Protein AF-A0A9D9NPN3-F1 (afdb_monomer)

Sequence (78 aa):
MKNFYILGIMLLIALISGCKKDVIVKLATPAPMIDTVASNTATIVWEAVENAASYAYTVNDGEETNVTGTEAVLEGLE

Foldseek 3Di:
DDDDDPPDPPPDDDDDDDDDPPPPPDWDDWDKDWPDDDPFKTKIFTDDIPPDQWDWDDDPPDDIDIGRHRMDMDGRRD

Secondary structure (DSSP, 8-state):
-------------------S------PPPP--EEEEE-SSEEEEE-PPPTT---EEE-STT---EEESSSEEEEE---

pLDDT: mean 76.84, std 18.5, range [34.34, 94.94]

Mean predicted aligned error: 11.68 Å

Structure (mmCIF, N/CA/C/O backbone):
data_AF-A0A9D9NPN3-F1
#
_entry.id   AF-A0A9D9NPN3-F1
#
loop_
_atom_site.group_PDB
_atom_site.id
_atom_site.type_symbol
_atom_site.label_atom_id
_atom_site.label_alt_id
_atom_site.label_comp_id
_atom_site.label_asym_id
_atom_site.label_entity_id
_atom_site.label_seq_id
_atom_site.pdbx_PDB_ins_code
_atom_site.Cartn_x
_atom_site.Cartn_y
_atom_site.Cartn_z
_atom_site.occupancy
_atom_site.B_iso_or_equiv
_atom_site.auth_seq_id
_atom_site.auth_comp_id
_atom_site.auth_asym_id
_atom_site.auth_atom_id
_atom_site.pdbx_PDB_model_num
ATOM 1 N N . MET A 1 1 ? 8.806 -16.917 -21.096 1.00 38.34 1 MET A N 1
ATOM 2 C CA . MET A 1 1 ? 7.641 -16.937 -20.191 1.00 38.34 1 MET A CA 1
ATOM 3 C C . MET A 1 1 ? 8.194 -16.960 -18.780 1.00 38.34 1 MET A C 1
ATOM 5 O O . MET A 1 1 ? 8.652 -18.005 -18.344 1.00 38.34 1 MET A O 1
ATOM 9 N N . LYS A 1 2 ? 8.351 -15.782 -18.166 1.00 40.47 2 LYS A N 1
ATOM 10 C CA . LYS A 1 2 ? 8.889 -15.649 -16.808 1.00 40.47 2 LYS A CA 1
ATOM 11 C C . LYS A 1 2 ?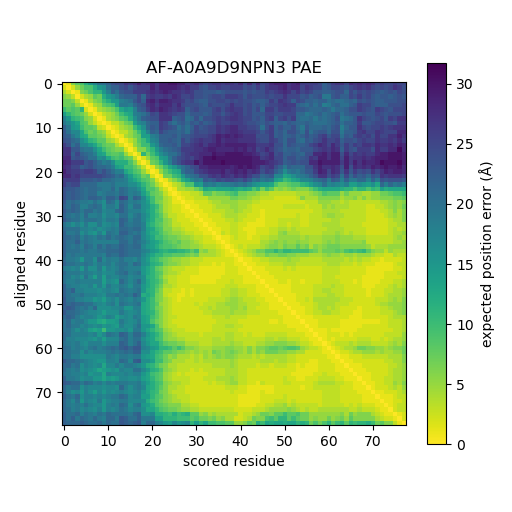 7.705 -15.380 -15.895 1.00 40.47 2 LYS A C 1
ATOM 13 O O . LYS A 1 2 ? 6.921 -14.473 -16.144 1.00 40.47 2 LYS A O 1
ATOM 18 N N . ASN A 1 3 ? 7.543 -16.284 -14.951 1.00 34.34 3 ASN A N 1
ATOM 19 C CA . ASN A 1 3 ? 6.355 -16.473 -14.152 1.00 34.34 3 ASN A CA 1
ATOM 20 C C . ASN A 1 3 ? 6.114 -15.245 -13.268 1.00 34.34 3 ASN A C 1
ATOM 22 O O . ASN A 1 3 ? 6.993 -14.818 -12.523 1.00 34.34 3 ASN A O 1
ATOM 26 N N . PHE A 1 4 ? 4.917 -14.688 -13.402 1.00 47.44 4 PHE A N 1
ATOM 27 C CA . PHE A 1 4 ? 4.415 -13.511 -12.711 1.00 47.44 4 PHE A CA 1
ATOM 28 C C . PHE A 1 4 ? 4.027 -13.923 -11.281 1.00 47.44 4 PHE A C 1
ATOM 30 O O . PHE A 1 4 ? 2.901 -14.347 -11.031 1.00 47.44 4 PHE A O 1
ATOM 37 N N . TYR A 1 5 ? 4.985 -13.917 -10.356 1.00 36.34 5 TYR A N 1
ATOM 38 C CA . TYR A 1 5 ? 4.735 -14.212 -8.944 1.00 36.34 5 TYR A CA 1
ATOM 39 C C . TYR A 1 5 ? 4.640 -12.900 -8.159 1.00 36.34 5 TYR A C 1
ATOM 41 O O . TYR A 1 5 ? 5.652 -12.357 -7.731 1.00 36.34 5 TYR A O 1
ATOM 49 N N . ILE A 1 6 ? 3.418 -12.404 -7.952 1.00 41.50 6 ILE A N 1
ATOM 50 C CA . ILE A 1 6 ? 3.115 -11.405 -6.916 1.00 41.50 6 ILE A CA 1
ATOM 51 C C . ILE A 1 6 ? 3.075 -12.174 -5.587 1.00 41.50 6 ILE A C 1
ATOM 53 O O . ILE A 1 6 ? 2.034 -12.675 -5.166 1.00 41.50 6 ILE A O 1
ATOM 57 N N . LEU A 1 7 ? 4.242 -12.388 -4.984 1.00 43.44 7 LEU A N 1
ATOM 58 C CA . LEU A 1 7 ? 4.421 -13.116 -3.727 1.00 43.44 7 LEU A CA 1
ATOM 59 C C . LEU A 1 7 ? 5.192 -12.206 -2.774 1.00 43.44 7 LEU A C 1
ATOM 61 O O . LEU A 1 7 ? 6.413 -12.141 -2.836 1.00 43.44 7 LEU A O 1
ATOM 65 N N . GLY A 1 8 ? 4.463 -11.491 -1.914 1.00 39.09 8 GLY A N 1
ATOM 66 C CA . GLY A 1 8 ? 5.091 -10.589 -0.948 1.00 39.09 8 GLY A CA 1
ATOM 67 C C . GLY A 1 8 ? 4.169 -9.810 -0.008 1.00 39.09 8 GLY A C 1
ATOM 68 O O . GLY A 1 8 ? 4.604 -8.804 0.529 1.00 39.09 8 GLY A O 1
ATOM 69 N N . ILE A 1 9 ? 2.916 -10.221 0.239 1.00 56.72 9 ILE A N 1
ATOM 70 C CA . ILE A 1 9 ? 2.124 -9.625 1.335 1.00 56.72 9 ILE A CA 1
ATOM 71 C C . ILE A 1 9 ? 2.493 -10.339 2.644 1.00 56.72 9 ILE A C 1
ATOM 73 O O . ILE A 1 9 ? 1.889 -11.338 3.031 1.00 56.72 9 ILE A O 1
ATOM 77 N N . MET A 1 10 ? 3.517 -9.825 3.324 1.00 39.88 10 MET A N 1
ATOM 78 C CA . MET A 1 10 ? 3.800 -10.105 4.736 1.00 39.88 10 MET A CA 1
ATOM 79 C C . MET A 1 10 ? 3.387 -8.883 5.561 1.00 39.88 10 MET A C 1
ATOM 81 O O . MET A 1 10 ? 4.206 -8.084 5.995 1.00 39.88 10 MET A O 1
ATOM 85 N N . LEU A 1 11 ? 2.074 -8.751 5.768 1.00 56.62 11 LEU A N 1
ATOM 86 C CA . LEU A 1 11 ? 1.480 -7.865 6.771 1.00 56.62 11 LEU A CA 1
ATOM 87 C C . LEU A 1 11 ? 1.885 -8.370 8.168 1.00 56.62 11 LEU A C 1
ATOM 89 O O . LEU A 1 11 ? 1.275 -9.302 8.700 1.00 56.62 11 LEU A O 1
ATOM 93 N N . LEU A 1 12 ? 2.928 -7.779 8.754 1.00 47.28 12 LEU A N 1
ATOM 94 C CA . LEU A 1 12 ? 3.405 -8.079 10.107 1.00 47.28 12 LEU A CA 1
ATOM 95 C C . LEU A 1 12 ? 3.651 -6.771 10.870 1.00 47.28 12 LEU A C 1
ATOM 97 O O . LEU A 1 12 ? 4.723 -6.181 10.813 1.00 47.28 12 LEU A O 1
ATOM 101 N N . ILE A 1 13 ? 2.628 -6.319 11.598 1.00 69.56 13 ILE A N 1
ATOM 102 C CA . ILE A 1 13 ? 2.718 -5.180 12.519 1.00 69.56 13 ILE A CA 1
ATOM 103 C C . ILE A 1 13 ? 3.104 -5.718 13.902 1.00 69.56 13 ILE A C 1
ATOM 105 O O . ILE A 1 13 ? 2.385 -6.556 14.449 1.00 69.56 13 ILE A O 1
ATOM 109 N N . ALA A 1 14 ? 4.191 -5.219 14.498 1.00 52.47 14 ALA A N 1
ATOM 110 C CA . ALA A 1 14 ? 4.451 -5.387 15.929 1.00 52.47 14 ALA A CA 1
ATOM 111 C C . ALA A 1 14 ? 5.352 -4.276 16.495 1.00 52.47 14 ALA A C 1
ATOM 113 O O . ALA A 1 14 ? 6.572 -4.368 16.419 1.00 52.47 14 ALA A O 1
ATOM 114 N N . LEU A 1 15 ? 4.755 -3.285 17.167 1.00 48.41 15 LEU A N 1
ATOM 115 C CA . LEU A 1 15 ? 5.387 -2.611 18.306 1.00 48.41 15 LEU A CA 1
ATOM 116 C C . LEU A 1 15 ? 4.355 -2.488 19.436 1.00 48.41 15 LEU A C 1
ATOM 118 O O . LEU A 1 15 ? 3.353 -1.789 19.338 1.00 48.41 15 LEU A O 1
ATOM 122 N N . ILE A 1 16 ? 4.610 -3.251 20.495 1.00 67.69 16 ILE A N 1
ATOM 123 C CA . ILE A 1 16 ? 3.800 -3.446 21.701 1.00 67.69 16 ILE A CA 1
ATOM 124 C C . ILE A 1 16 ? 4.396 -2.604 22.831 1.00 67.69 16 ILE A C 1
ATOM 126 O O . ILE A 1 16 ? 5.542 -2.837 23.207 1.00 67.69 16 ILE A O 1
ATOM 130 N N . SER A 1 17 ? 3.632 -1.683 23.428 1.00 67.62 17 SER A N 1
ATOM 131 C CA . SER A 1 17 ? 3.890 -1.252 24.810 1.00 67.62 17 SER A CA 1
ATOM 132 C C . SER A 1 17 ? 2.651 -0.633 25.457 1.00 67.62 17 SER A C 1
ATOM 134 O O . SER A 1 17 ? 2.289 0.513 25.206 1.00 67.62 17 SER A O 1
ATOM 136 N N . GLY A 1 18 ? 2.002 -1.427 26.308 1.00 52.88 18 GLY A N 1
ATOM 137 C CA . GLY A 1 18 ? 0.838 -1.031 2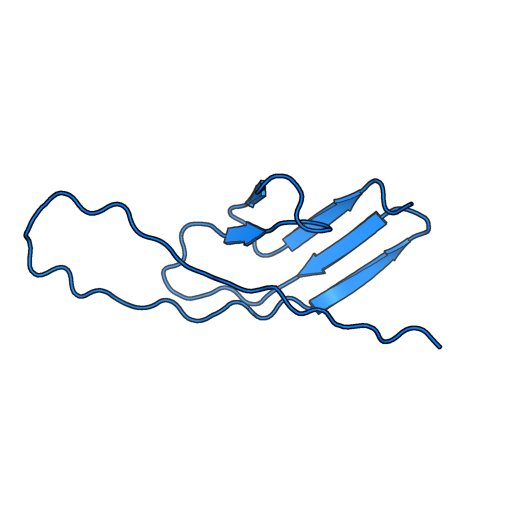7.094 1.00 52.88 18 GLY A CA 1
ATOM 138 C C . GLY A 1 18 ? -0.119 -2.200 27.261 1.00 52.88 18 GLY A C 1
ATOM 139 O O . GLY A 1 18 ? -0.982 -2.414 26.428 1.00 52.88 18 GLY A O 1
ATOM 140 N N . CYS A 1 19 ? 0.027 -2.970 28.339 1.00 56.78 19 CYS A N 1
ATOM 141 C CA . CYS A 1 19 ? -0.877 -4.073 28.663 1.00 56.78 19 CYS A CA 1
ATOM 142 C C . CYS A 1 19 ? -2.254 -3.521 29.079 1.00 56.78 19 CYS A C 1
ATOM 144 O O . CYS A 1 19 ? -2.548 -3.339 30.262 1.00 56.78 19 CYS A O 1
ATOM 146 N N . LYS A 1 20 ? -3.104 -3.217 28.101 1.00 55.84 20 LYS A N 1
ATOM 147 C CA . LYS A 1 20 ? -4.555 -3.348 28.229 1.00 55.84 20 LYS A CA 1
ATOM 148 C C . LYS A 1 20 ? -4.915 -4.658 27.525 1.00 55.84 20 LYS A C 1
ATOM 150 O O . LYS A 1 20 ? -4.145 -5.153 26.707 1.00 55.84 20 LYS A O 1
ATOM 155 N N . LYS A 1 21 ? -6.044 -5.286 27.860 1.00 48.72 21 LYS A N 1
ATOM 156 C CA . LYS A 1 21 ? -6.589 -6.331 26.980 1.00 48.72 21 LYS A CA 1
ATOM 157 C C . LYS A 1 21 ? -7.087 -5.623 25.722 1.00 48.72 21 LYS A C 1
ATOM 159 O O . LYS A 1 21 ? -8.281 -5.378 25.586 1.00 48.72 21 LYS A O 1
ATOM 164 N N . ASP A 1 22 ? -6.157 -5.228 24.868 1.00 59.97 22 ASP A N 1
ATOM 165 C CA . ASP A 1 22 ? -6.458 -4.776 23.530 1.00 59.97 22 ASP A CA 1
ATOM 166 C C . ASP A 1 22 ? -7.023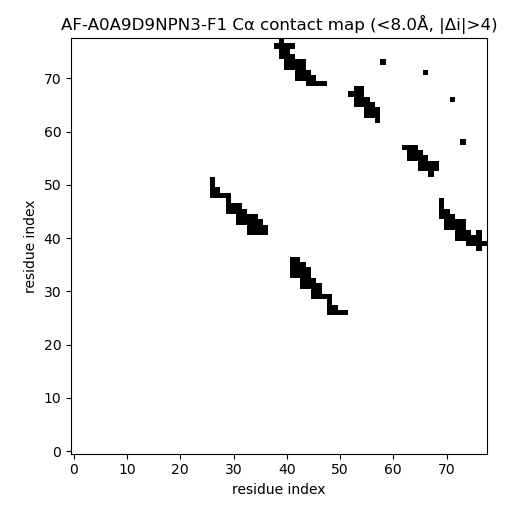 -6.006 22.839 1.00 59.97 22 ASP A C 1
ATOM 168 O O . ASP A 1 22 ? -6.364 -7.041 22.714 1.00 59.97 22 ASP A O 1
ATOM 172 N N . VAL A 1 23 ? -8.305 -5.943 22.494 1.00 60.44 23 VAL A N 1
ATOM 173 C CA . VAL A 1 23 ? -8.858 -6.876 21.526 1.00 60.44 23 VAL A CA 1
ATOM 174 C C . VAL A 1 23 ? -8.032 -6.625 20.272 1.00 60.44 23 VAL A C 1
ATOM 176 O O . VAL A 1 23 ? -8.218 -5.612 19.606 1.00 60.44 23 VAL A O 1
ATOM 179 N N . ILE A 1 24 ? -7.037 -7.480 20.024 1.00 66.88 24 ILE A N 1
ATOM 180 C CA . ILE A 1 24 ? -6.206 -7.415 18.826 1.00 66.88 24 ILE A CA 1
ATOM 181 C C . ILE A 1 24 ? -7.134 -7.782 17.669 1.00 66.88 24 ILE A C 1
ATOM 183 O O . ILE A 1 24 ? -7.297 -8.954 17.324 1.00 66.88 24 ILE A O 1
ATOM 187 N N . VAL A 1 25 ? -7.828 -6.779 17.131 1.00 76.12 25 VAL A N 1
ATOM 188 C CA . VAL A 1 25 ? -8.662 -6.934 15.946 1.00 76.12 25 VAL A CA 1
ATOM 189 C C . VAL A 1 25 ? -7.707 -7.042 14.773 1.00 76.12 25 VAL A C 1
ATOM 191 O O . VAL A 1 25 ? -7.072 -6.070 14.368 1.00 76.12 25 VAL A O 1
ATOM 194 N N . LYS A 1 26 ? -7.575 -8.256 14.241 1.00 84.31 26 LYS A N 1
ATOM 195 C CA . LYS A 1 26 ? -6.883 -8.456 12.976 1.00 84.31 26 LYS A CA 1
ATOM 196 C C . LYS A 1 26 ? -7.738 -7.838 11.873 1.00 84.31 26 LYS A C 1
ATOM 198 O O . LYS A 1 26 ? -8.842 -8.314 11.620 1.00 84.31 26 LYS A O 1
ATOM 203 N N . LEU A 1 27 ? -7.217 -6.794 11.234 1.00 87.50 27 LEU A N 1
ATOM 204 C CA . LEU A 1 27 ? -7.843 -6.199 10.059 1.00 87.50 27 LEU A CA 1
ATOM 205 C C . LEU A 1 27 ? -7.847 -7.197 8.896 1.00 87.50 27 LEU A C 1
ATOM 207 O O . LEU A 1 27 ? -6.958 -8.052 8.786 1.00 87.50 27 LEU A O 1
ATOM 211 N N . ALA A 1 28 ? -8.860 -7.090 8.036 1.00 89.31 28 ALA A N 1
ATOM 212 C CA . ALA A 1 28 ? -8.882 -7.847 6.794 1.00 89.31 28 ALA A CA 1
ATOM 213 C C . ALA A 1 28 ? -7.686 -7.452 5.917 1.00 89.31 28 ALA A C 1
ATOM 215 O O . ALA A 1 28 ? -7.201 -6.323 5.958 1.00 89.31 28 ALA A O 1
ATOM 216 N N . THR A 1 29 ? -7.194 -8.400 5.126 1.00 88.12 29 THR A N 1
ATOM 217 C CA . THR A 1 29 ? -6.135 -8.115 4.160 1.00 88.12 29 THR A CA 1
ATOM 218 C C . THR A 1 29 ? -6.750 -7.391 2.958 1.00 88.12 29 THR A C 1
ATOM 220 O O . THR A 1 29 ? -7.683 -7.940 2.367 1.00 88.12 29 THR A O 1
ATOM 223 N N . PRO A 1 30 ? -6.265 -6.192 2.586 1.00 88.62 30 PRO A N 1
ATOM 224 C CA . PRO A 1 30 ? -6.721 -5.513 1.379 1.00 88.62 30 PRO A CA 1
ATOM 225 C C . PRO A 1 30 ? -6.362 -6.345 0.141 1.00 88.62 30 PRO A C 1
ATOM 227 O O . PRO A 1 30 ? -5.309 -6.982 0.090 1.00 88.62 30 PRO A O 1
ATOM 230 N N . ALA A 1 31 ? -7.245 -6.339 -0.856 1.00 92.31 31 ALA A N 1
ATOM 231 C CA . ALA A 1 31 ? -7.067 -7.052 -2.117 1.00 92.31 31 ALA A CA 1
ATOM 232 C C . ALA A 1 31 ? -6.867 -6.036 -3.255 1.00 92.31 31 ALA A C 1
ATOM 234 O O . ALA A 1 31 ? -7.851 -5.620 -3.867 1.00 92.31 31 ALA A O 1
ATOM 235 N N . PRO A 1 32 ? -5.624 -5.585 -3.514 1.00 91.31 32 PRO A N 1
ATOM 236 C CA . PRO A 1 32 ? -5.359 -4.619 -4.569 1.00 91.31 32 PRO A CA 1
ATOM 237 C C . PRO A 1 32 ? -5.570 -5.222 -5.958 1.00 91.31 32 PRO A C 1
ATOM 239 O O . PRO A 1 32 ? -5.197 -6.365 -6.231 1.00 91.31 32 PRO A O 1
ATOM 242 N N . MET A 1 33 ? -6.140 -4.416 -6.844 1.00 89.50 33 MET A N 1
ATOM 243 C CA . MET A 1 33 ? -6.365 -4.711 -8.252 1.00 89.50 33 MET A CA 1
ATOM 244 C C . MET A 1 33 ? -5.755 -3.592 -9.096 1.00 89.50 33 MET A C 1
ATOM 246 O O . MET A 1 33 ? -5.748 -2.430 -8.694 1.00 89.50 33 MET A O 1
ATOM 250 N N . ILE A 1 34 ? -5.229 -3.946 -10.268 1.00 90.69 34 ILE A N 1
ATOM 251 C CA . ILE A 1 34 ? -4.792 -2.953 -11.251 1.00 90.69 34 ILE A CA 1
ATOM 252 C C . ILE A 1 34 ? -6.041 -2.341 -11.888 1.00 90.69 34 ILE A C 1
ATOM 254 O O . ILE A 1 34 ? -6.845 -3.075 -12.461 1.00 90.69 34 ILE A O 1
ATOM 258 N N . ASP A 1 35 ? -6.181 -1.022 -11.805 1.00 92.44 35 ASP A N 1
ATOM 259 C CA . ASP A 1 35 ? -7.246 -0.274 -12.478 1.00 92.44 35 ASP A CA 1
ATOM 260 C C . ASP A 1 35 ? -6.787 0.171 -13.872 1.00 92.44 35 ASP A C 1
ATOM 262 O O . ASP A 1 35 ? -7.376 -0.191 -14.892 1.00 92.44 35 ASP A O 1
ATOM 266 N N . THR A 1 36 ? -5.656 0.880 -13.936 1.00 88.75 36 THR A N 1
ATOM 267 C CA . THR A 1 36 ? -5.087 1.368 -15.198 1.00 88.75 36 THR A CA 1
ATOM 268 C C . THR A 1 36 ? -3.584 1.134 -15.277 1.00 88.75 36 THR A C 1
ATOM 270 O O . THR A 1 36 ? -2.878 1.118 -14.271 1.00 88.75 36 THR A O 1
ATOM 273 N N . VAL A 1 37 ? -3.090 0.946 -16.501 1.00 89.94 37 VAL A N 1
ATOM 274 C CA . VAL A 1 37 ? -1.661 0.831 -16.813 1.00 89.94 37 VAL A CA 1
ATOM 275 C C . VAL A 1 37 ? -1.351 1.781 -17.960 1.00 89.94 37 VAL A C 1
ATOM 277 O O . VAL A 1 37 ? -2.029 1.760 -18.990 1.00 89.94 37 VAL A O 1
ATOM 280 N N . ALA A 1 38 ? -0.314 2.588 -17.789 1.00 86.50 38 ALA A N 1
ATOM 281 C CA . ALA A 1 38 ? 0.300 3.390 -18.834 1.00 86.50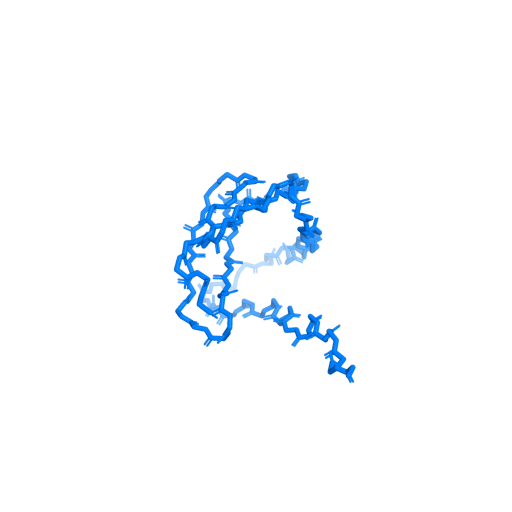 38 ALA A CA 1
ATOM 282 C C . ALA A 1 38 ? 1.777 2.998 -18.989 1.00 86.50 38 ALA A C 1
ATOM 284 O O . ALA A 1 38 ? 2.274 2.102 -18.311 1.00 86.50 38 ALA A O 1
ATOM 285 N N . SER A 1 39 ? 2.486 3.650 -19.912 1.00 83.50 39 SER A N 1
ATOM 286 C CA . SER A 1 39 ? 3.839 3.251 -20.325 1.00 83.50 39 SER A CA 1
ATOM 287 C C . SER A 1 39 ? 4.849 3.109 -19.180 1.00 83.50 39 SER A C 1
ATOM 289 O O . SER A 1 39 ? 5.754 2.295 -19.291 1.00 83.50 39 SER A O 1
ATOM 291 N N . ASN A 1 40 ? 4.716 3.900 -18.115 1.00 88.56 40 ASN A N 1
ATOM 292 C CA . ASN A 1 40 ? 5.626 3.942 -16.965 1.00 88.56 40 ASN A CA 1
ATOM 293 C C . ASN A 1 40 ? 4.892 4.184 -15.634 1.00 88.56 40 ASN A C 1
ATOM 295 O O . ASN A 1 40 ? 5.526 4.489 -14.620 1.00 88.56 40 ASN A O 1
ATOM 299 N N . THR A 1 41 ? 3.561 4.083 -15.644 1.00 85.31 41 THR A N 1
ATOM 300 C CA . THR A 1 41 ?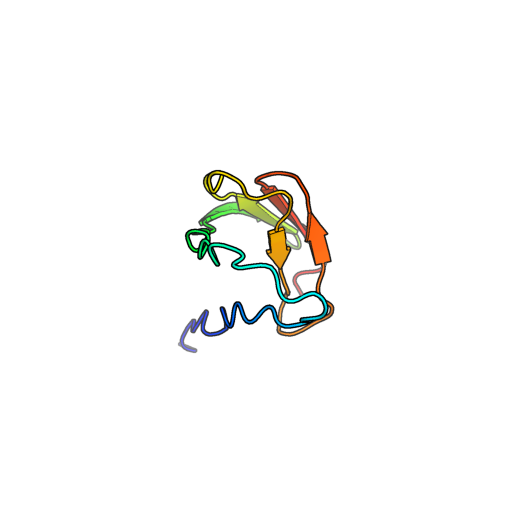 2.725 4.263 -14.460 1.00 85.31 41 THR A CA 1
ATOM 301 C C . THR A 1 41 ? 1.641 3.197 -14.399 1.00 85.31 41 THR A C 1
ATOM 303 O O . THR A 1 41 ? 1.209 2.666 -15.424 1.00 85.31 41 THR A O 1
ATOM 306 N N . ALA A 1 42 ? 1.193 2.871 -13.194 1.00 88.75 42 ALA A N 1
ATOM 307 C CA . ALA A 1 42 ? 0.030 2.023 -12.984 1.00 88.75 42 ALA A CA 1
ATOM 308 C C . ALA A 1 42 ? -0.776 2.538 -11.798 1.00 88.75 42 ALA A C 1
ATOM 310 O O . ALA A 1 42 ? -0.205 2.880 -10.766 1.00 88.75 42 ALA A O 1
ATOM 311 N N . THR A 1 43 ? -2.095 2.551 -11.924 1.00 90.19 43 THR A N 1
ATOM 312 C CA . THR A 1 43 ? -2.984 2.841 -10.802 1.00 90.19 43 THR A CA 1
ATOM 313 C C . THR A 1 43 ? -3.496 1.534 -10.234 1.00 90.19 43 THR A C 1
ATOM 315 O O . THR A 1 43 ? -4.024 0.686 -10.961 1.00 90.19 43 THR A O 1
ATOM 318 N N . ILE A 1 44 ? -3.344 1.384 -8.925 1.00 93.00 44 ILE A N 1
ATOM 319 C CA . ILE A 1 44 ? -3.891 0.275 -8.159 1.00 93.00 44 ILE A CA 1
ATOM 320 C C . ILE A 1 44 ? -4.989 0.776 -7.232 1.00 93.00 44 ILE A C 1
ATOM 322 O O . ILE A 1 44 ? -4.868 1.848 -6.643 1.00 93.00 44 ILE A O 1
ATOM 326 N N . VAL A 1 45 ? -6.047 -0.015 -7.101 1.00 94.00 45 VAL A N 1
ATOM 327 C CA . VAL A 1 45 ? -7.195 0.267 -6.234 1.00 94.00 45 VAL A CA 1
ATOM 328 C C . VAL A 1 45 ? -7.491 -0.945 -5.363 1.00 94.00 45 VAL A C 1
ATOM 330 O O . VAL A 1 45 ? -7.235 -2.081 -5.764 1.00 94.00 45 VAL A O 1
ATOM 333 N N . TRP A 1 46 ? -8.017 -0.729 -4.164 1.00 94.94 46 TRP A N 1
ATOM 334 C CA . TRP A 1 46 ? -8.455 -1.803 -3.270 1.00 94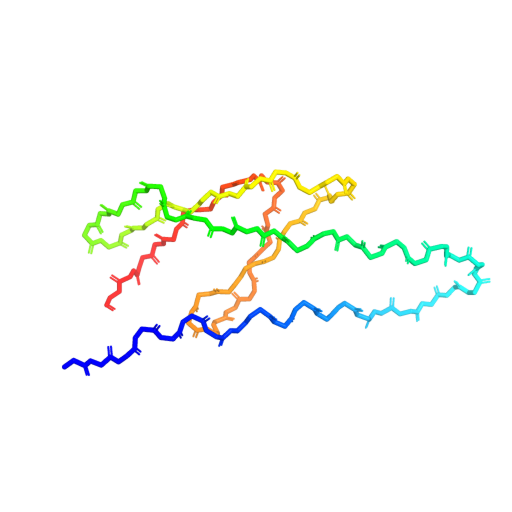.94 46 TRP A CA 1
ATOM 335 C C . TRP A 1 46 ? -9.727 -1.413 -2.530 1.00 94.94 46 TRP A C 1
ATOM 337 O O . TRP A 1 46 ? -10.034 -0.241 -2.354 1.00 94.94 46 TRP A O 1
ATOM 347 N N . GLU A 1 47 ? -10.464 -2.409 -2.053 1.00 94.38 47 GLU A N 1
ATOM 348 C CA . GLU A 1 47 ? -11.624 -2.164 -1.199 1.00 94.38 47 GLU A CA 1
ATOM 349 C C . GLU A 1 47 ? -11.203 -1.635 0.177 1.00 94.38 47 GLU A C 1
ATOM 351 O O . GLU A 1 47 ? -10.199 -2.071 0.754 1.00 94.38 47 GLU A O 1
ATOM 356 N N . ALA A 1 48 ? -12.001 -0.718 0.727 1.00 92.19 48 ALA A N 1
ATOM 357 C CA . ALA A 1 48 ? -11.775 -0.195 2.066 1.00 92.19 48 ALA A CA 1
ATOM 358 C C . ALA A 1 48 ? -11.914 -1.313 3.110 1.00 92.19 48 ALA A C 1
ATOM 360 O O . ALA A 1 48 ? -12.960 -1.950 3.242 1.00 92.19 48 ALA A O 1
ATOM 361 N N . VAL A 1 49 ? -10.862 -1.521 3.895 1.00 90.31 49 VAL A N 1
ATOM 362 C CA . VAL A 1 49 ? -10.879 -2.402 5.058 1.00 90.31 49 VAL A CA 1
ATOM 363 C C . VAL A 1 49 ? -11.485 -1.650 6.237 1.00 90.31 49 VAL A C 1
ATOM 365 O O . VAL A 1 49 ? -11.016 -0.581 6.630 1.00 90.31 49 VAL A O 1
ATOM 368 N N . GLU A 1 50 ? -12.536 -2.218 6.822 1.00 89.94 50 GLU A N 1
ATOM 369 C CA . GLU A 1 50 ? -13.212 -1.624 7.972 1.00 89.94 50 GLU A CA 1
ATOM 370 C C . GLU A 1 50 ? -12.230 -1.406 9.133 1.00 89.94 50 GLU A C 1
ATOM 372 O O . GLU A 1 50 ? -11.470 -2.305 9.494 1.00 89.94 50 GLU A O 1
ATOM 377 N N . ASN A 1 51 ? -12.268 -0.216 9.738 1.00 88.19 51 ASN A N 1
ATOM 378 C CA . ASN A 1 51 ? -11.375 0.216 10.821 1.00 88.19 51 ASN A CA 1
ATOM 379 C C . ASN A 1 51 ? -9.888 0.372 10.432 1.00 88.19 51 ASN A C 1
ATOM 381 O O . ASN A 1 51 ? -9.058 0.597 11.315 1.00 88.19 51 ASN A O 1
ATOM 385 N N . ALA A 1 52 ? -9.532 0.301 9.143 1.00 87.88 52 ALA A N 1
ATOM 386 C CA . ALA A 1 52 ? -8.192 0.663 8.686 1.00 87.88 52 ALA A CA 1
ATOM 387 C C . ALA A 1 52 ? -8.021 2.189 8.656 1.00 87.88 52 ALA A C 1
ATOM 389 O O . ALA A 1 52 ? -8.790 2.904 8.018 1.00 87.88 52 ALA A O 1
ATOM 390 N N . ALA A 1 53 ? -6.993 2.687 9.345 1.00 90.12 53 ALA A N 1
ATOM 391 C CA . ALA A 1 53 ? -6.634 4.107 9.331 1.00 90.12 53 ALA A CA 1
ATOM 392 C C . ALA A 1 53 ? -5.730 4.477 8.142 1.00 90.12 53 ALA A C 1
ATOM 394 O O . ALA A 1 53 ? -5.743 5.616 7.679 1.00 90.12 53 ALA A O 1
ATOM 395 N N . SER A 1 54 ? -4.933 3.519 7.669 1.00 91.62 54 SER A N 1
ATOM 396 C CA . SER A 1 54 ? -4.006 3.670 6.552 1.00 91.62 54 SER A CA 1
ATOM 397 C C . SER A 1 54 ? -3.638 2.305 5.973 1.00 91.62 54 SER A C 1
ATOM 399 O O . SER A 1 54 ? -3.912 1.257 6.567 1.00 91.62 54 SER A O 1
ATOM 401 N N . TYR A 1 55 ? -2.988 2.341 4.818 1.00 88.94 55 TYR A N 1
ATOM 402 C CA . TYR A 1 55 ? -2.429 1.202 4.111 1.00 88.94 55 TYR A CA 1
ATOM 403 C C . TYR A 1 55 ? -0.958 1.467 3.829 1.00 88.94 55 TYR A C 1
ATOM 405 O O . TYR A 1 55 ? -0.548 2.611 3.632 1.00 88.94 55 TYR A O 1
ATOM 413 N N . ALA A 1 56 ? -0.186 0.393 3.781 1.00 91.06 56 ALA A N 1
ATOM 414 C CA . ALA A 1 56 ? 1.212 0.415 3.404 1.00 91.06 56 ALA A CA 1
ATOM 415 C C . ALA A 1 56 ? 1.410 -0.473 2.176 1.00 91.06 56 ALA A C 1
ATOM 417 O O . ALA A 1 56 ? 0.816 -1.553 2.089 1.00 91.06 56 ALA A O 1
ATOM 418 N N . TYR A 1 57 ? 2.231 -0.019 1.234 1.00 87.19 57 TYR A N 1
ATOM 419 C CA . TYR A 1 57 ? 2.616 -0.798 0.064 1.00 87.19 57 TYR A CA 1
ATOM 420 C C . TYR A 1 57 ? 4.103 -0.634 -0.240 1.00 87.19 57 TYR A C 1
ATOM 422 O O . TYR A 1 57 ? 4.721 0.378 0.087 1.00 87.19 57 TYR A O 1
ATOM 430 N N . THR A 1 58 ? 4.665 -1.638 -0.900 1.00 88.12 58 THR A N 1
ATOM 431 C CA . THR A 1 58 ? 6.021 -1.621 -1.445 1.00 88.12 58 THR A CA 1
ATOM 432 C C . THR A 1 58 ? 5.953 -1.948 -2.930 1.00 88.12 58 THR A C 1
ATOM 434 O O . THR A 1 58 ? 5.089 -2.703 -3.383 1.00 88.12 58 THR A O 1
ATOM 437 N N . VAL A 1 59 ? 6.867 -1.372 -3.704 1.00 85.06 59 VAL A N 1
ATOM 438 C CA . VAL A 1 59 ? 7.043 -1.696 -5.124 1.00 85.06 59 VAL A CA 1
ATOM 439 C C . VAL A 1 59 ? 8.398 -2.368 -5.269 1.00 85.06 59 VAL A C 1
ATOM 441 O O . VAL A 1 59 ? 9.401 -1.785 -4.871 1.00 85.06 59 VAL A O 1
ATOM 444 N N . ASN A 1 60 ? 8.432 -3.588 -5.813 1.00 83.38 60 ASN A N 1
ATOM 445 C CA . ASN A 1 60 ? 9.664 -4.366 -6.015 1.00 83.38 60 ASN A CA 1
ATOM 446 C C . ASN A 1 60 ? 10.541 -4.483 -4.748 1.00 83.38 60 ASN A C 1
ATOM 448 O O . ASN A 1 60 ? 11.754 -4.304 -4.822 1.00 83.38 60 ASN A O 1
ATOM 452 N N . ASP A 1 61 ? 9.919 -4.735 -3.588 1.00 82.00 61 ASP A N 1
ATOM 453 C CA . ASP A 1 61 ? 10.586 -4.784 -2.272 1.00 82.00 61 ASP A CA 1
ATOM 454 C C . ASP A 1 61 ? 11.361 -3.498 -1.904 1.00 82.00 61 ASP A C 1
ATOM 456 O O . ASP A 1 61 ? 12.311 -3.527 -1.120 1.00 82.00 61 ASP A O 1
ATOM 460 N N . GLY A 1 62 ? 10.964 -2.362 -2.486 1.00 82.00 62 GLY A N 1
ATOM 461 C CA . GLY A 1 62 ? 11.507 -1.040 -2.191 1.00 82.00 62 GLY A CA 1
ATOM 462 C C . GLY A 1 62 ? 11.039 -0.465 -0.850 1.00 82.00 62 GLY A C 1
ATOM 463 O O . GLY A 1 62 ? 10.590 -1.177 0.048 1.00 82.00 62 GLY A O 1
ATOM 464 N N . GLU A 1 63 ? 11.145 0.856 -0.717 1.00 87.62 63 GLU A N 1
ATOM 465 C CA . GLU A 1 63 ? 10.709 1.563 0.489 1.00 87.62 63 GLU A CA 1
ATOM 466 C C . GLU A 1 63 ? 9.191 1.448 0.694 1.00 87.62 63 GLU A C 1
ATOM 468 O O . GLU A 1 63 ? 8.400 1.536 -0.251 1.00 87.62 63 GLU A O 1
ATOM 473 N N . GLU A 1 64 ? 8.784 1.245 1.948 1.00 89.38 64 GLU A N 1
ATOM 474 C CA . GLU A 1 64 ? 7.376 1.220 2.322 1.00 89.38 64 GLU A CA 1
ATOM 475 C C . GLU A 1 64 ? 6.766 2.615 2.184 1.00 89.38 64 GLU A C 1
ATOM 477 O O . GLU A 1 64 ? 7.214 3.583 2.798 1.00 89.38 64 GLU A O 1
ATOM 482 N N . THR A 1 65 ? 5.695 2.703 1.404 1.00 87.69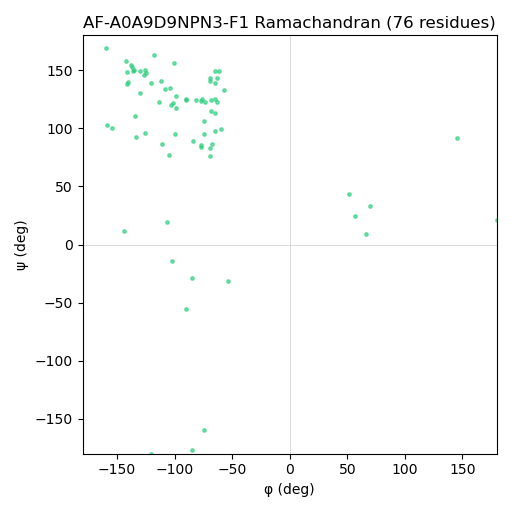 65 THR A N 1
ATOM 483 C CA . THR A 1 65 ? 4.916 3.925 1.234 1.00 87.69 65 THR A CA 1
ATOM 484 C C . THR A 1 65 ? 3.576 3.786 1.941 1.00 87.69 65 THR A C 1
ATOM 486 O O . THR A 1 65 ? 2.887 2.777 1.795 1.00 87.69 65 THR A O 1
ATOM 489 N N . ASN A 1 66 ? 3.195 4.815 2.700 1.00 89.00 66 ASN A N 1
ATOM 490 C CA . ASN A 1 66 ? 1.948 4.853 3.457 1.00 89.00 66 ASN A CA 1
ATOM 491 C C . ASN A 1 66 ? 0.915 5.756 2.772 1.00 89.00 66 ASN A C 1
ATOM 493 O O . ASN A 1 66 ? 1.224 6.882 2.383 1.00 89.00 66 ASN A O 1
ATOM 497 N N . VAL A 1 67 ? -0.325 5.282 2.680 1.00 89.19 67 VAL A N 1
ATOM 498 C CA . VAL A 1 67 ? -1.459 6.007 2.092 1.00 89.19 67 VAL A CA 1
ATOM 499 C C . VAL A 1 67 ? -2.702 5.862 2.961 1.00 89.19 67 VAL A C 1
ATOM 501 O O . VAL A 1 67 ? -2.896 4.857 3.638 1.00 89.19 67 VAL A O 1
ATOM 504 N N . THR A 1 68 ? -3.565 6.872 2.958 1.00 91.75 68 THR A N 1
ATOM 505 C CA . THR A 1 68 ? -4.839 6.854 3.701 1.00 91.75 68 THR A CA 1
ATOM 506 C C . THR A 1 68 ? -6.045 6.578 2.804 1.00 91.75 68 THR A C 1
ATOM 508 O O . THR A 1 68 ? -7.126 6.280 3.305 1.00 91.75 68 THR A O 1
ATOM 511 N N . GLY A 1 69 ? -5.864 6.674 1.485 1.00 90.88 69 GLY A N 1
ATOM 512 C CA . GLY A 1 69 ? -6.879 6.351 0.489 1.00 90.88 69 GLY A CA 1
ATOM 513 C C . GLY A 1 69 ? -6.924 4.865 0.141 1.00 90.88 69 GLY A C 1
ATOM 514 O O . GLY A 1 69 ? -6.194 4.044 0.693 1.00 90.88 69 GLY A O 1
ATOM 515 N N . THR A 1 70 ? -7.793 4.544 -0.810 1.00 93.94 70 THR A N 1
ATOM 516 C CA . THR A 1 70 ? -7.993 3.198 -1.366 1.00 93.94 70 THR A CA 1
ATOM 517 C C . THR A 1 70 ? -7.416 3.049 -2.773 1.00 93.94 70 THR A C 1
ATOM 519 O O . THR A 1 70 ? -7.812 2.169 -3.534 1.00 93.94 70 THR A O 1
ATOM 522 N N . GLU A 1 71 ? -6.499 3.944 -3.125 1.00 93.06 71 GLU A N 1
ATOM 523 C CA . GLU A 1 71 ? -5.817 3.995 -4.408 1.00 93.06 71 GLU A CA 1
ATOM 524 C C . GLU A 1 71 ? -4.348 4.373 -4.202 1.00 93.06 71 GLU A C 1
ATOM 526 O O . GLU A 1 71 ? -4.005 5.118 -3.278 1.00 93.06 71 GLU A O 1
ATOM 531 N N . ALA A 1 72 ? -3.480 3.867 -5.073 1.00 90.88 72 ALA A N 1
ATOM 532 C CA . ALA A 1 72 ? -2.106 4.331 -5.197 1.00 90.88 72 ALA A CA 1
ATOM 533 C C . ALA A 1 72 ? -1.695 4.378 -6.667 1.00 90.88 72 ALA A C 1
ATOM 535 O O . ALA A 1 72 ? -2.015 3.485 -7.455 1.00 90.88 72 ALA A O 1
ATOM 536 N N . VAL A 1 73 ? -0.954 5.426 -7.018 1.00 91.94 73 VAL A N 1
ATOM 537 C CA . VAL A 1 73 ? -0.333 5.573 -8.3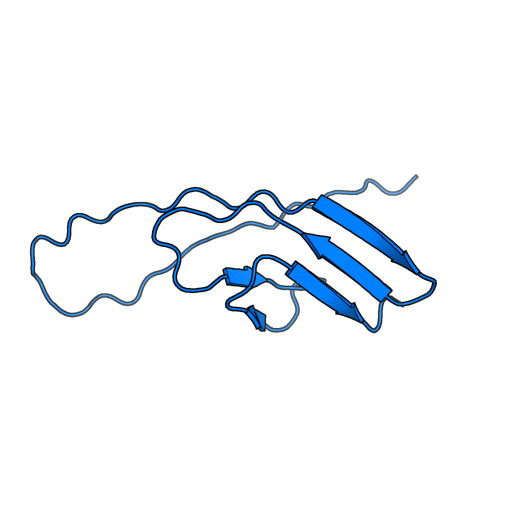32 1.00 91.94 73 VAL A CA 1
ATOM 538 C C . VAL A 1 73 ? 1.119 5.140 -8.206 1.00 91.94 73 VAL A C 1
ATOM 540 O O . VAL A 1 73 ? 1.892 5.710 -7.438 1.00 91.94 73 VAL A O 1
ATOM 543 N N . LEU A 1 74 ? 1.471 4.094 -8.939 1.00 89.06 74 LEU A N 1
ATOM 544 C CA . LEU A 1 74 ? 2.830 3.601 -9.069 1.00 89.06 74 LEU A CA 1
ATOM 545 C C . LEU A 1 74 ? 3.467 4.318 -10.254 1.00 89.06 74 LEU A C 1
ATOM 547 O O . LEU A 1 74 ? 2.926 4.283 -11.358 1.00 89.06 74 LEU A O 1
ATOM 551 N N . GLU A 1 75 ? 4.608 4.953 -10.031 1.00 87.31 75 GLU A N 1
ATOM 552 C CA . GLU A 1 75 ? 5.382 5.649 -11.058 1.00 87.31 75 GLU A CA 1
ATOM 553 C C . GLU A 1 75 ? 6.763 5.007 -11.211 1.00 87.31 75 GLU A C 1
ATOM 555 O O . GLU A 1 75 ? 7.212 4.264 -10.338 1.00 87.31 75 GLU A O 1
ATOM 560 N N . GLY A 1 76 ? 7.449 5.295 -12.321 1.00 80.88 76 GLY A N 1
ATOM 561 C CA . GLY A 1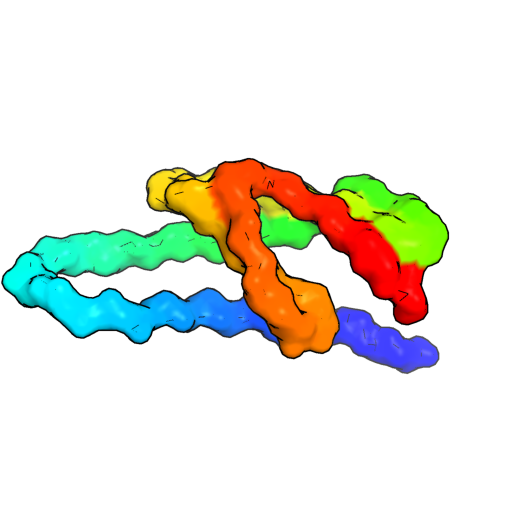 76 ? 8.817 4.816 -12.541 1.00 80.88 76 GLY A CA 1
ATOM 562 C C . GLY A 1 76 ? 8.905 3.305 -12.765 1.00 80.88 76 GLY A C 1
ATOM 563 O O . GLY A 1 76 ? 9.875 2.676 -12.352 1.00 80.88 76 GLY A O 1
ATOM 564 N N . LEU A 1 77 ? 7.882 2.718 -13.391 1.00 78.19 77 LEU A N 1
ATOM 565 C CA . LEU A 1 77 ? 7.902 1.319 -13.809 1.00 78.19 77 LEU A CA 1
ATOM 566 C C . LEU A 1 77 ? 8.814 1.193 -15.046 1.00 78.19 77 LEU A C 1
ATOM 568 O O . LEU A 1 77 ? 8.370 1.480 -16.157 1.00 78.19 77 LEU A O 1
ATOM 572 N N . GLU A 1 78 ? 10.088 0.846 -14.841 1.00 67.62 78 GLU A N 1
ATOM 573 C CA . GLU A 1 78 ? 11.084 0.573 -15.901 1.00 67.62 78 GLU A CA 1
ATOM 574 C C . GLU A 1 78 ? 11.188 -0.917 -16.268 1.00 67.62 78 GLU A C 1
ATOM 576 O O . GLU A 1 78 ? 11.096 -1.778 -15.360 1.00 67.62 78 GLU A O 1
#

Solvent-accessible surface area (backbone atoms only — not comparable to full-atom values): 5482 Å² total; per-residue (Å²): 140,81,83,87,75,94,79,79,90,76,90,77,87,84,88,87,88,74,95,60,92,67,78,80,75,79,67,71,81,72,64,74,40,79,75,47,76,56,95,38,35,35,34,35,36,34,66,83,46,80,93,60,80,58,47,76,48,61,63,94,84,48,72,79,44,78,42,70,65,51,60,50,79,47,68,79,58,125

Organism: NCBI:txid2840871

Nearest PDB structures (foldseek):
  2gi7-assembly1_B  TM=7.620E-01  e=3.044E+00  Homo sapiens
  7p0a-assembly1_A  TM=5.548E-01  e=2.697E+00  Mus musculus

Radius of gyration: 15.27 Å; Cα contacts (8 Å, |Δi|>4): 83; chains: 1; bounding box: 25×24×49 Å